Protein AF-A0A963LX67-F1 (afdb_monomer)

Secondary structure (DS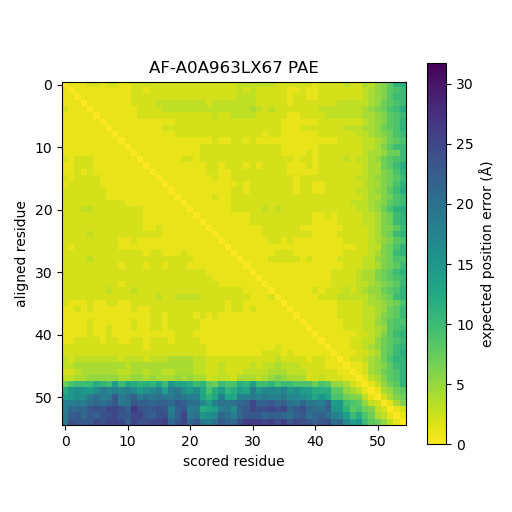SP, 8-state):
---STTHHHHHHHHHHHHHTT--HHHHHHSPPPSS-GGGGGG---S-SS--PPP-

Foldseek 3Di:
DDDDPCPVVLVVVVVVCVVVVDDLVNLCPDQADPPDPSSVSSVPDDDPDDDDDDD

Nearest PDB structures (foldseek):
  2rab-assembly1_A  TM=9.542E-01  e=2.131E-03  Marichromatium gracile
  3eao-assembly2_D  TM=9.709E-01  e=2.786E-03  Rattus norvegicus
  2tpr-assembly1_B  TM=9.797E-01  e=1.218E-02  Crithidia fasciculata
  7pvj-assembly2_C  TM=9.454E-01  e=8.145E-03  Brugia malayi
  4j56-assembly1_B  TM=9.828E-01  e=1.393E-02  Plasmodium falciparum 3D7

Mean predicted aligned error: 4.0 Å

Structure (mmCIF, N/CA/C/O backbone):
data_AF-A0A963LX67-F1
#
_entry.id   AF-A0A963LX67-F1
#
loop_
_atom_site.group_PDB
_atom_site.id
_atom_site.type_symbol
_atom_site.label_atom_id
_atom_site.label_alt_id
_atom_site.label_comp_id
_atom_site.label_asym_id
_atom_site.label_entity_id
_atom_site.label_seq_id
_atom_site.pdbx_PDB_ins_code
_atom_site.Cartn_x
_atom_site.Cartn_y
_atom_site.Cartn_z
_atom_site.occupancy
_atom_site.B_iso_or_equiv
_atom_site.auth_seq_id
_atom_site.auth_comp_id
_atom_site.auth_asym_id
_atom_site.auth_atom_id
_atom_site.pdbx_PDB_model_num
ATOM 1 N N . HIS A 1 1 ? 4.076 5.907 1.642 1.00 95.19 1 HIS A N 1
ATOM 2 C CA . HIS A 1 1 ? 5.143 6.647 0.934 1.00 95.19 1 HIS A CA 1
ATOM 3 C C . HIS A 1 1 ? 5.821 5.694 -0.024 1.00 95.19 1 HIS A C 1
ATOM 5 O O . HIS A 1 1 ? 5.988 4.538 0.340 1.00 95.19 1 HIS A O 1
ATOM 11 N N . MET A 1 2 ? 6.166 6.154 -1.221 1.00 97.88 2 MET A N 1
ATOM 12 C CA . MET A 1 2 ? 6.753 5.319 -2.266 1.00 97.88 2 MET A CA 1
ATOM 13 C C . MET A 1 2 ? 7.855 6.098 -2.982 1.00 97.88 2 MET A C 1
ATOM 15 O O . MET A 1 2 ? 7.723 7.303 -3.179 1.00 97.88 2 MET A O 1
ATOM 19 N N . VAL A 1 3 ? 8.913 5.396 -3.376 1.00 98.38 3 VAL A N 1
ATOM 20 C CA . VAL A 1 3 ? 9.920 5.837 -4.346 1.00 98.38 3 VAL A CA 1
ATOM 21 C C . VAL A 1 3 ? 10.060 4.712 -5.362 1.00 98.38 3 VAL A C 1
ATOM 23 O O . VAL A 1 3 ? 10.186 3.554 -4.972 1.00 98.38 3 VAL A O 1
ATOM 26 N N . GLY A 1 4 ? 10.029 5.050 -6.647 1.00 97.94 4 GLY A N 1
ATOM 27 C CA . GLY A 1 4 ? 10.141 4.090 -7.740 1.00 97.94 4 GLY A CA 1
ATOM 28 C C . GLY A 1 4 ? 9.361 4.539 -8.976 1.00 97.94 4 GLY A C 1
ATOM 29 O O . GLY A 1 4 ? 8.773 5.625 -8.959 1.00 97.94 4 GLY A O 1
ATOM 30 N N . PRO A 1 5 ? 9.361 3.719 -10.040 1.00 98.19 5 PRO A N 1
ATOM 31 C CA . PRO A 1 5 ? 8.492 3.920 -11.196 1.00 98.19 5 PRO A CA 1
ATOM 32 C C . PRO A 1 5 ? 7.022 4.024 -10.775 1.00 98.19 5 PRO A C 1
ATOM 34 O O . PRO A 1 5 ? 6.609 3.382 -9.809 1.00 98.19 5 PRO A O 1
ATOM 37 N N . ASP A 1 6 ? 6.260 4.855 -11.484 1.00 98.19 6 ASP A N 1
ATOM 38 C CA . ASP A 1 6 ? 4.808 5.027 -11.328 1.00 98.19 6 ASP A CA 1
ATOM 39 C C . ASP A 1 6 ? 4.331 5.435 -9.917 1.00 98.19 6 ASP A C 1
ATOM 41 O O . ASP A 1 6 ? 3.157 5.307 -9.562 1.00 98.19 6 ASP A O 1
ATOM 45 N N . ALA A 1 7 ? 5.239 5.931 -9.065 1.00 98.56 7 ALA A N 1
ATOM 46 C CA . ALA A 1 7 ? 4.914 6.281 -7.684 1.00 98.56 7 ALA A CA 1
ATOM 47 C C . ALA A 1 7 ? 3.848 7.386 -7.589 1.00 98.56 7 ALA A C 1
ATOM 49 O O . ALA A 1 7 ? 3.048 7.378 -6.653 1.00 98.56 7 ALA A O 1
ATOM 50 N N . GLY A 1 8 ? 3.819 8.323 -8.544 1.00 98.56 8 GLY A N 1
ATOM 51 C CA . GLY A 1 8 ? 2.794 9.367 -8.599 1.00 98.56 8 GLY A CA 1
ATOM 52 C C . GLY A 1 8 ? 1.408 8.779 -8.861 1.00 98.56 8 GLY A C 1
ATOM 53 O O . GLY A 1 8 ? 0.461 9.064 -8.131 1.00 98.56 8 GLY A O 1
ATOM 54 N N . GLU A 1 9 ? 1.316 7.899 -9.850 1.00 98.56 9 GLU A N 1
ATOM 55 C CA . GLU A 1 9 ? 0.108 7.222 -10.310 1.00 98.56 9 GLU A CA 1
ATOM 56 C C . GLU A 1 9 ? -0.458 6.300 -9.221 1.00 98.56 9 GLU A C 1
ATOM 58 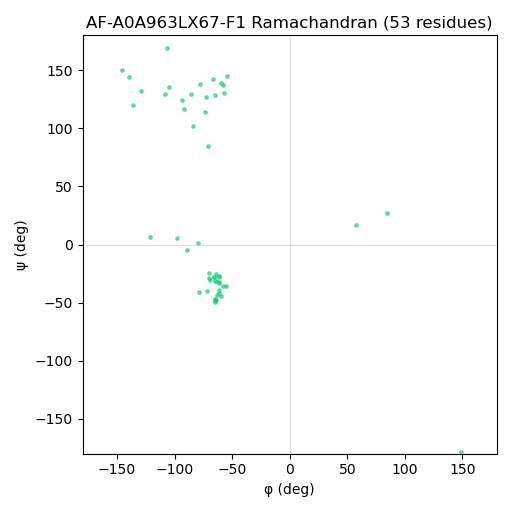O O . GLU A 1 9 ? -1.645 6.370 -8.893 1.00 98.56 9 GLU A O 1
ATOM 63 N N . ILE A 1 10 ? 0.400 5.489 -8.594 1.00 98.62 10 ILE A N 1
ATOM 64 C CA . ILE A 1 10 ? 0.019 4.567 -7.516 1.00 98.62 10 ILE A CA 1
ATOM 65 C C . ILE A 1 10 ? -0.465 5.345 -6.285 1.00 98.62 10 ILE A C 1
ATOM 67 O O . ILE A 1 10 ? -1.542 5.073 -5.744 1.00 98.62 10 ILE A O 1
ATOM 71 N N . VAL A 1 11 ? 0.301 6.348 -5.839 1.00 98.56 11 VAL A N 1
ATOM 72 C CA . VAL A 1 11 ? -0.048 7.120 -4.636 1.00 98.56 11 VAL A CA 1
ATOM 73 C C . VAL A 1 11 ? -1.278 8.002 -4.871 1.00 98.56 11 VAL A C 1
ATOM 75 O O . VAL A 1 11 ? -2.060 8.186 -3.937 1.00 98.56 11 VAL A O 1
ATOM 78 N N . GLN A 1 12 ? -1.524 8.483 -6.094 1.00 98.69 12 GLN A N 1
ATOM 79 C CA . GLN A 1 12 ? -2.747 9.215 -6.438 1.00 98.69 12 GLN A CA 1
ATOM 80 C C . GLN A 1 12 ? -4.009 8.355 -6.250 1.00 98.69 12 GLN A C 1
ATOM 82 O O . GLN A 1 12 ? -5.016 8.857 -5.743 1.00 98.69 12 GLN A O 1
ATOM 87 N N . GLY A 1 13 ? -3.956 7.063 -6.595 1.00 97.31 13 GLY A N 1
ATOM 88 C CA . GLY A 1 13 ? -5.042 6.116 -6.317 1.00 97.31 13 GLY A CA 1
ATOM 89 C C . GLY A 1 13 ? -5.268 5.921 -4.814 1.00 97.31 13 GLY A C 1
ATOM 90 O O . GLY A 1 13 ? -6.390 6.063 -4.320 1.00 97.31 13 GLY A O 1
ATOM 91 N N . PHE A 1 14 ? -4.192 5.691 -4.053 1.00 98.31 14 PHE A N 1
ATOM 92 C CA . PHE A 1 14 ? -4.287 5.543 -2.598 1.00 98.31 14 PHE A CA 1
ATOM 93 C C . PHE A 1 14 ? -4.729 6.825 -1.884 1.00 98.31 14 PHE A C 1
ATOM 95 O O . PHE A 1 14 ? -5.388 6.734 -0.851 1.00 98.31 14 PHE A O 1
ATOM 102 N N . ALA A 1 15 ? -4.455 8.017 -2.424 1.00 98.56 15 ALA A N 1
ATOM 103 C CA . ALA A 1 15 ? -4.906 9.280 -1.838 1.00 98.56 15 ALA A CA 1
ATOM 104 C C . ALA A 1 15 ? -6.439 9.348 -1.697 1.00 98.56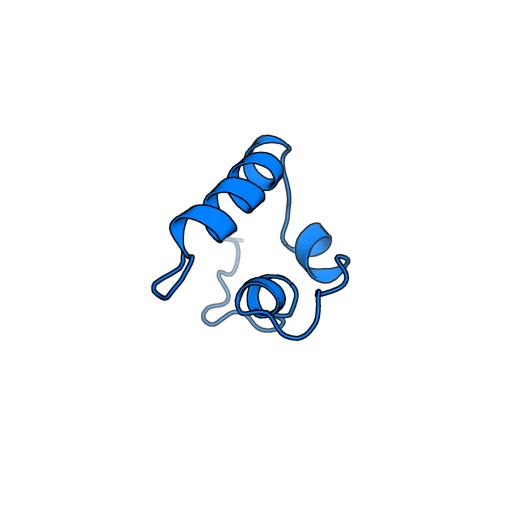 15 ALA A C 1
ATOM 106 O O . ALA A 1 15 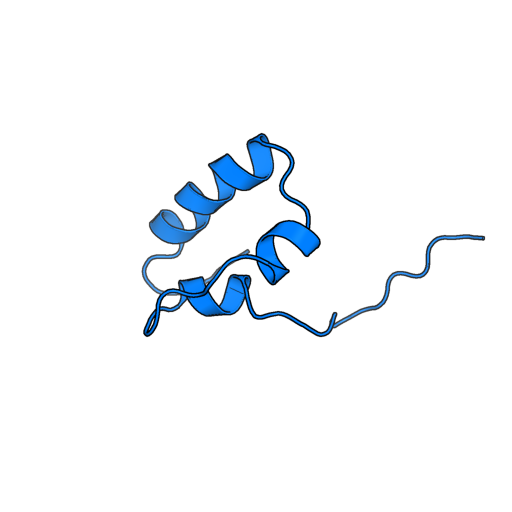? -6.938 9.860 -0.692 1.00 98.56 15 ALA A O 1
ATOM 107 N N . VAL A 1 16 ? -7.187 8.776 -2.649 1.00 98.56 16 VAL A N 1
ATOM 108 C CA . VAL A 1 16 ? -8.653 8.656 -2.561 1.00 98.56 16 VAL A CA 1
ATOM 109 C C . VAL A 1 16 ? -9.052 7.744 -1.401 1.00 98.56 16 VAL A C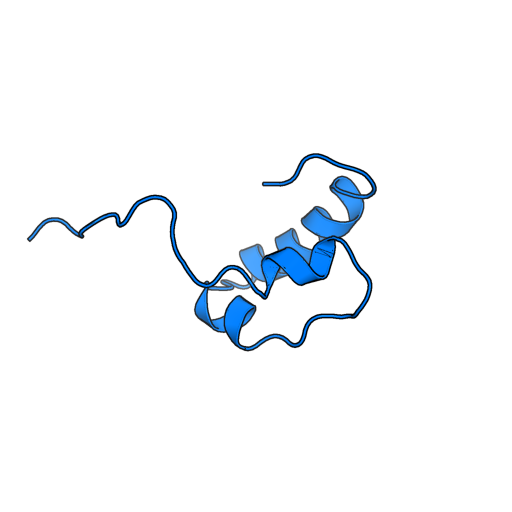 1
ATOM 111 O O . VAL A 1 16 ? -9.882 8.130 -0.578 1.00 98.56 16 VAL A O 1
ATOM 114 N N . ALA A 1 17 ? -8.424 6.570 -1.288 1.00 98.19 17 ALA A N 1
ATOM 115 C CA . ALA A 1 17 ? -8.683 5.626 -0.202 1.00 98.19 17 ALA A CA 1
ATOM 116 C C . ALA A 1 17 ? -8.385 6.251 1.173 1.00 98.19 17 ALA A C 1
ATOM 118 O O . ALA A 1 17 ? -9.206 6.174 2.086 1.00 98.19 17 ALA A O 1
ATOM 119 N N . MET A 1 18 ? -7.258 6.958 1.305 1.00 98.31 18 MET A N 1
ATOM 120 C CA . MET A 1 18 ? -6.909 7.675 2.534 1.00 98.31 18 MET A CA 1
ATOM 121 C C . MET A 1 18 ? -7.936 8.760 2.868 1.00 98.31 18 MET A C 1
ATOM 123 O O . MET A 1 18 ? -8.345 8.882 4.022 1.00 98.31 18 MET A O 1
ATOM 127 N N . LYS A 1 19 ? -8.408 9.519 1.868 1.00 98.50 19 LYS A N 1
ATOM 128 C CA . LYS A 1 19 ? -9.452 10.533 2.067 1.00 98.50 19 LYS A CA 1
ATOM 129 C C . LYS A 1 19 ? -10.785 9.920 2.510 1.00 98.50 19 LYS A C 1
ATOM 131 O O . LYS A 1 19 ? -11.505 10.562 3.272 1.00 98.50 19 LYS A O 1
ATOM 136 N N . ALA A 1 20 ? -11.081 8.695 2.079 1.00 98.50 20 ALA A N 1
ATOM 137 C CA . ALA A 1 20 ? -12.249 7.917 2.490 1.00 98.50 20 ALA A CA 1
ATOM 138 C C . ALA A 1 20 ? -12.090 7.221 3.860 1.00 98.50 20 ALA A C 1
ATOM 140 O O . ALA A 1 20 ? -13.006 6.529 4.298 1.00 98.50 20 ALA A O 1
ATOM 141 N N . GLY A 1 21 ? -10.958 7.401 4.551 1.00 98.19 21 GLY A N 1
ATOM 142 C CA . GLY A 1 21 ? -10.720 6.815 5.872 1.00 98.19 21 GLY A CA 1
ATOM 143 C C . GLY A 1 21 ? -10.194 5.380 5.834 1.00 98.19 21 GLY A C 1
ATOM 144 O O . GLY A 1 21 ? -10.428 4.624 6.776 1.00 98.19 21 GLY A O 1
ATOM 145 N N . ALA A 1 22 ? -9.495 4.987 4.764 1.00 98.25 22 ALA A N 1
ATOM 146 C CA . ALA A 1 22 ? -8.890 3.664 4.688 1.00 98.25 22 ALA A CA 1
ATOM 147 C C . ALA A 1 22 ? -7.934 3.409 5.867 1.00 98.25 22 ALA A C 1
ATOM 149 O O . ALA A 1 22 ? -7.056 4.214 6.179 1.00 98.25 22 ALA A O 1
ATOM 150 N N . THR A 1 23 ? -8.109 2.258 6.513 1.00 97.75 23 THR A N 1
ATOM 151 C CA . THR A 1 23 ? -7.242 1.750 7.580 1.00 97.75 23 THR A CA 1
ATOM 152 C C . THR A 1 23 ? -6.399 0.596 7.053 1.00 97.75 23 THR A C 1
ATOM 154 O O . THR A 1 23 ? -6.679 0.040 5.990 1.00 97.75 23 THR A O 1
ATOM 157 N N . LYS A 1 24 ? -5.394 0.167 7.823 1.00 96.88 24 LYS A N 1
ATOM 158 C CA . LYS A 1 24 ? -4.567 -0.991 7.459 1.00 96.88 24 LYS A CA 1
ATOM 159 C C . LYS A 1 24 ? -5.391 -2.262 7.200 1.00 96.88 24 LYS A C 1
ATOM 161 O O . LYS A 1 24 ? -5.086 -2.990 6.266 1.00 96.88 24 LYS A O 1
ATOM 166 N N . ALA A 1 25 ? -6.482 -2.464 7.942 1.00 98.06 25 ALA A N 1
ATOM 167 C CA . ALA A 1 25 ? -7.382 -3.598 7.739 1.00 98.06 25 ALA A CA 1
ATOM 168 C C . ALA A 1 25 ? -8.032 -3.616 6.342 1.00 98.06 25 ALA A C 1
ATOM 170 O O . ALA A 1 25 ? -8.283 -4.690 5.808 1.00 98.06 25 ALA A O 1
ATOM 171 N N . ILE A 1 26 ? -8.286 -2.445 5.744 1.00 98.50 26 ILE A N 1
ATOM 172 C CA . ILE A 1 26 ? -8.818 -2.343 4.376 1.00 98.50 26 ILE A CA 1
ATOM 173 C C . ILE A 1 26 ? -7.747 -2.732 3.354 1.00 98.50 26 ILE A C 1
ATOM 175 O O . ILE A 1 26 ? -8.043 -3.436 2.396 1.00 98.50 26 ILE A O 1
ATOM 179 N N . PHE A 1 27 ? -6.496 -2.319 3.566 1.00 98.44 27 PHE A N 1
ATOM 180 C CA . PHE A 1 27 ? -5.390 -2.737 2.701 1.00 98.44 27 PHE A CA 1
ATOM 181 C C . PHE A 1 27 ? -5.182 -4.255 2.782 1.00 98.44 27 PHE A C 1
ATOM 183 O O . PHE A 1 27 ? -5.084 -4.897 1.748 1.00 98.44 27 PHE A O 1
ATOM 190 N N . ASP A 1 28 ? -5.225 -4.838 3.983 1.00 98.19 28 ASP A N 1
ATOM 191 C CA . ASP A 1 28 ? -5.048 -6.285 4.187 1.00 98.19 28 ASP A CA 1
ATOM 192 C C . ASP A 1 28 ? -6.158 -7.152 3.591 1.00 98.19 28 ASP A C 1
ATOM 194 O O . ASP A 1 28 ? -5.922 -8.309 3.248 1.00 98.19 28 ASP A O 1
ATOM 198 N N . SER A 1 29 ? -7.374 -6.615 3.485 1.00 98.12 29 SER A N 1
ATOM 199 C CA . SER A 1 29 ? -8.500 -7.311 2.860 1.00 98.12 29 SER A CA 1
ATOM 200 C C . SER A 1 29 ? -8.612 -7.057 1.355 1.00 98.12 29 SER A C 1
ATOM 202 O O . SER A 1 29 ? -9.463 -7.661 0.699 1.00 98.12 29 SER A O 1
ATOM 204 N N . THR A 1 30 ? -7.768 -6.189 0.790 1.00 98.44 30 THR A N 1
ATOM 205 C CA . THR A 1 30 ? -7.764 -5.873 -0.641 1.00 98.44 30 THR A CA 1
ATOM 206 C C . THR A 1 30 ? -6.909 -6.879 -1.410 1.00 98.44 30 THR A C 1
ATOM 208 O O . THR A 1 30 ? -5.754 -7.123 -1.073 1.00 98.44 30 THR A O 1
ATOM 211 N N . ILE A 1 31 ? -7.461 -7.452 -2.484 1.00 98.50 31 ILE A N 1
ATOM 212 C CA . ILE A 1 31 ? -6.727 -8.374 -3.361 1.00 98.50 31 ILE A CA 1
ATOM 213 C C . ILE A 1 31 ? -5.707 -7.589 -4.193 1.00 98.50 31 ILE A C 1
ATOM 215 O O . ILE A 1 31 ? -6.063 -6.633 -4.883 1.00 98.50 31 ILE A O 1
ATOM 219 N N . GLY A 1 32 ? -4.446 -8.021 -4.149 1.00 98.00 32 GLY A N 1
ATOM 220 C CA . GLY A 1 32 ? -3.386 -7.487 -5.000 1.00 98.00 32 GLY A CA 1
ATOM 221 C C . GLY A 1 32 ? -3.610 -7.816 -6.476 1.00 98.00 32 GLY A C 1
ATOM 222 O O . GLY A 1 32 ? -4.064 -8.907 -6.824 1.00 98.00 32 GLY A O 1
ATOM 223 N N . ILE A 1 33 ? -3.278 -6.866 -7.350 1.00 98.44 33 ILE A N 1
ATOM 224 C CA . ILE A 1 33 ? -3.241 -7.089 -8.798 1.00 98.44 33 ILE A CA 1
ATOM 225 C C . ILE A 1 33 ? -1.820 -7.510 -9.164 1.00 98.44 33 ILE A C 1
ATOM 227 O O . ILE A 1 33 ? -0.890 -6.719 -9.013 1.00 98.44 33 ILE A O 1
ATOM 231 N N . HIS A 1 34 ? -1.670 -8.735 -9.665 1.00 98.19 34 HIS A N 1
ATOM 232 C CA . HIS A 1 34 ? -0.368 -9.323 -9.965 1.00 98.19 34 HIS A CA 1
ATOM 233 C C . HIS A 1 34 ? -0.079 -9.352 -11.479 1.00 98.19 34 HIS A C 1
ATOM 235 O O . HIS A 1 34 ? -0.961 -9.783 -12.233 1.00 98.19 34 HIS A O 1
ATOM 241 N N . PRO A 1 35 ? 1.131 -8.980 -11.952 1.00 97.88 35 PRO A N 1
ATOM 242 C CA . PRO A 1 35 ? 2.275 -8.439 -11.202 1.00 97.88 35 PRO A CA 1
ATOM 243 C C . PRO A 1 35 ? 2.302 -6.898 -11.193 1.00 97.88 35 PRO A C 1
ATOM 245 O O . PRO A 1 35 ? 2.326 -6.277 -12.258 1.00 97.88 35 PRO A O 1
ATOM 248 N N . THR A 1 36 ? 2.342 -6.257 -10.019 1.00 98.44 36 THR A N 1
ATOM 249 C CA . THR A 1 36 ? 2.472 -4.787 -9.919 1.00 98.44 36 THR A CA 1
ATOM 250 C C . THR A 1 36 ? 3.287 -4.338 -8.708 1.00 98.44 36 THR A C 1
ATOM 252 O O . THR A 1 36 ? 3.224 -4.938 -7.649 1.00 98.44 36 THR A O 1
ATOM 255 N N . ALA A 1 37 ? 3.981 -3.198 -8.800 1.00 98.25 37 ALA A N 1
ATOM 256 C CA . ALA A 1 37 ? 4.616 -2.594 -7.619 1.00 98.25 37 ALA A CA 1
ATOM 257 C C . ALA A 1 37 ? 3.592 -2.143 -6.554 1.00 98.25 37 ALA A C 1
ATOM 259 O O . ALA A 1 37 ? 3.914 -2.048 -5.371 1.00 98.25 37 ALA A O 1
ATOM 260 N N . ALA A 1 38 ? 2.354 -1.856 -6.969 1.00 98.38 38 ALA A N 1
ATOM 261 C CA . ALA A 1 38 ? 1.281 -1.445 -6.072 1.00 98.38 38 ALA A CA 1
ATOM 262 C C . ALA A 1 38 ? 0.785 -2.588 -5.171 1.00 98.38 38 ALA A C 1
ATOM 264 O O . ALA A 1 38 ? 0.325 -2.308 -4.063 1.00 98.38 38 ALA A O 1
ATOM 265 N N . GLU A 1 39 ? 0.881 -3.852 -5.613 1.00 98.62 39 GLU A N 1
ATOM 266 C CA . GLU A 1 39 ? 0.402 -5.006 -4.837 1.00 98.62 39 GLU A CA 1
ATOM 267 C C . GLU A 1 39 ? 1.131 -5.146 -3.493 1.00 98.62 39 GLU A C 1
ATOM 269 O O . GLU A 1 39 ? 0.529 -5.561 -2.506 1.00 98.62 39 GLU A O 1
ATOM 274 N N . GLU A 1 40 ? 2.376 -4.673 -3.409 1.00 98.06 40 GLU A N 1
ATOM 275 C CA . GLU A 1 40 ? 3.156 -4.680 -2.170 1.00 98.06 40 GLU A CA 1
ATOM 276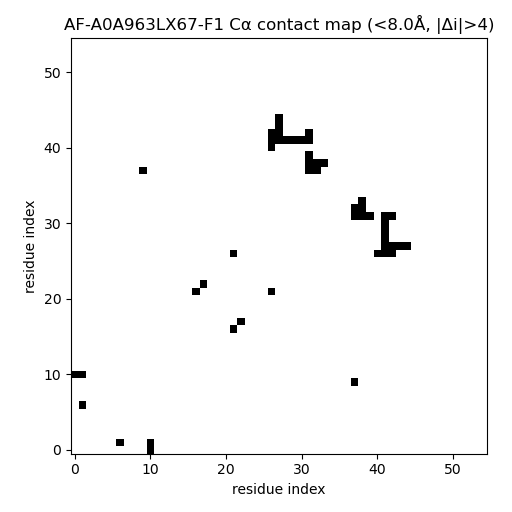 C C . GLU A 1 40 ? 2.509 -3.853 -1.045 1.00 98.06 40 GLU A C 1
ATOM 278 O O . GLU A 1 40 ? 2.676 -4.167 0.132 1.00 98.06 40 GLU A O 1
ATOM 283 N N . PHE A 1 41 ? 1.705 -2.826 -1.359 1.00 98.12 41 PHE A N 1
ATOM 284 C CA . PHE A 1 41 ? 0.998 -2.037 -0.338 1.00 98.12 41 PHE A CA 1
ATOM 285 C C . PHE A 1 41 ? -0.132 -2.809 0.353 1.00 98.12 41 PHE A C 1
ATOM 287 O O . PHE A 1 41 ? -0.482 -2.479 1.488 1.00 98.12 41 PHE A O 1
ATOM 294 N N . VAL A 1 42 ? -0.696 -3.827 -0.303 1.00 98.38 42 VAL A N 1
ATOM 295 C CA . VAL A 1 42 ? -1.781 -4.659 0.246 1.00 98.38 42 VAL A CA 1
ATOM 296 C C . VAL A 1 42 ? -1.270 -5.976 0.841 1.00 98.38 42 VAL A C 1
ATOM 298 O O . VAL A 1 42 ? -2.051 -6.801 1.304 1.00 98.38 42 VAL A O 1
ATOM 301 N N . THR A 1 43 ? 0.052 -6.167 0.896 1.00 98.00 43 THR A N 1
ATOM 302 C CA . THR A 1 43 ? 0.697 -7.369 1.454 1.00 98.00 43 THR A CA 1
ATOM 303 C C . THR A 1 43 ? 1.660 -7.075 2.616 1.00 98.00 43 THR A C 1
ATOM 305 O O . THR A 1 43 ? 2.295 -7.995 3.136 1.00 98.00 43 THR A O 1
ATOM 308 N N . MET A 1 44 ? 1.741 -5.829 3.106 1.00 96.94 44 MET A N 1
ATOM 309 C CA . MET A 1 44 ? 2.600 -5.438 4.240 1.00 96.94 44 MET A CA 1
ATOM 310 C C . MET A 1 44 ? 2.090 -5.983 5.591 1.00 96.94 44 MET A C 1
ATOM 312 O O . MET A 1 44 ? 1.386 -5.287 6.321 1.00 96.94 44 MET A O 1
ATOM 316 N N . ARG A 1 45 ? 2.429 -7.220 5.967 1.00 94.31 45 ARG A N 1
ATOM 317 C CA . ARG A 1 45 ? 1.870 -7.870 7.176 1.00 94.31 45 ARG A CA 1
ATOM 318 C C . ARG A 1 45 ? 2.499 -7.420 8.495 1.00 94.31 45 ARG A C 1
ATOM 320 O O . ARG A 1 45 ? 1.785 -7.234 9.476 1.00 94.31 45 ARG A O 1
ATOM 327 N N . GLU A 1 46 ? 3.815 -7.243 8.525 1.00 93.94 46 GLU A N 1
ATOM 328 C CA . GLU A 1 46 ? 4.560 -6.998 9.764 1.00 93.94 46 GLU A CA 1
ATOM 329 C C . GLU A 1 46 ? 5.056 -5.545 9.850 1.00 93.94 46 GLU A C 1
ATOM 331 O O . GLU A 1 46 ? 5.674 -5.044 8.906 1.00 93.94 46 GLU A O 1
ATOM 336 N N . PRO A 1 47 ? 4.808 -4.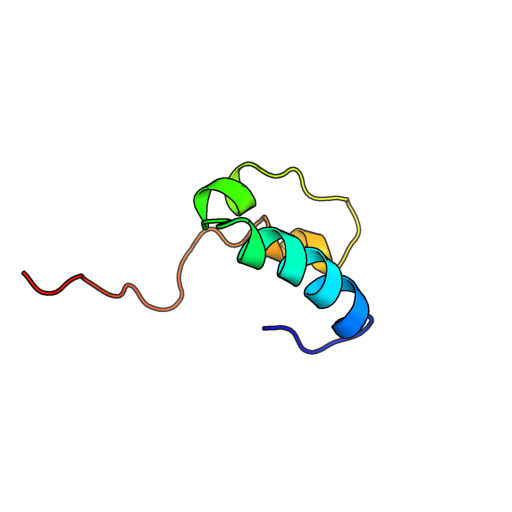831 10.965 1.00 93.19 47 PRO A N 1
ATOM 337 C CA . PRO A 1 47 ? 5.311 -3.477 11.145 1.00 93.19 47 PRO A CA 1
ATOM 338 C C . PRO A 1 47 ? 6.795 -3.478 11.535 1.00 93.19 47 PRO A C 1
ATOM 340 O O . PRO A 1 47 ? 7.214 -4.209 12.427 1.00 93.19 47 PRO A O 1
ATOM 343 N N . VAL A 1 48 ? 7.574 -2.560 10.954 1.00 91.94 48 VAL A N 1
ATOM 344 C CA . VAL A 1 48 ? 9.001 -2.363 11.299 1.00 91.94 48 VAL A CA 1
ATOM 345 C C . VAL A 1 48 ? 9.191 -1.877 12.743 1.00 91.94 48 VAL A C 1
ATOM 347 O O . VAL A 1 48 ? 10.189 -2.188 13.388 1.00 91.94 48 VAL A O 1
ATOM 350 N N . LYS A 1 49 ? 8.233 -1.110 13.271 1.00 89.00 49 LYS A N 1
ATOM 351 C CA . LYS A 1 49 ? 8.220 -0.655 14.663 1.00 89.00 49 LYS A CA 1
ATOM 352 C C . LYS A 1 49 ? 6.814 -0.813 15.219 1.00 89.00 49 LYS A C 1
ATOM 354 O O . LYS A 1 49 ? 5.883 -0.187 14.717 1.00 89.00 49 LYS A O 1
ATOM 359 N N . GLN A 1 50 ? 6.667 -1.611 16.273 1.00 74.62 50 GLN A N 1
ATOM 360 C CA . GLN A 1 50 ? 5.442 -1.595 17.060 1.00 74.62 50 GLN A CA 1
ATOM 361 C C . GLN A 1 50 ? 5.433 -0.319 17.899 1.00 74.62 50 GLN A C 1
ATOM 363 O O . GLN A 1 50 ? 6.284 -0.120 18.765 1.00 74.62 50 GLN A O 1
ATOM 368 N N . VAL A 1 51 ? 4.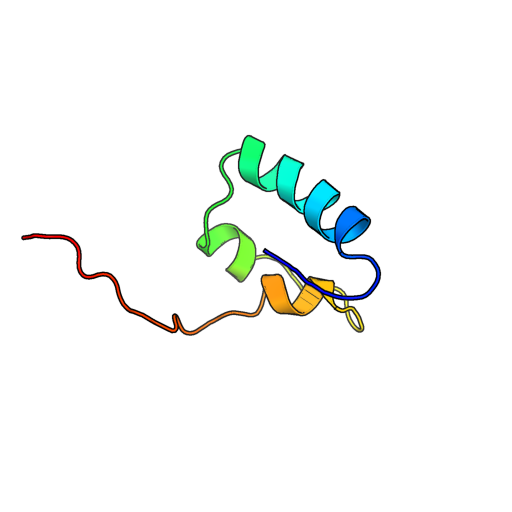494 0.577 17.608 1.00 72.25 51 VAL A N 1
ATOM 369 C CA . VAL A 1 51 ? 4.184 1.679 18.515 1.00 72.25 51 VAL A CA 1
ATOM 370 C C . VAL A 1 51 ? 3.201 1.115 19.529 1.00 72.25 51 VAL A C 1
ATOM 372 O O . VAL A 1 51 ? 2.030 0.919 19.215 1.00 72.25 51 VAL A O 1
ATOM 375 N N . THR A 1 52 ? 3.682 0.791 20.725 1.00 68.62 52 THR A N 1
ATOM 376 C CA .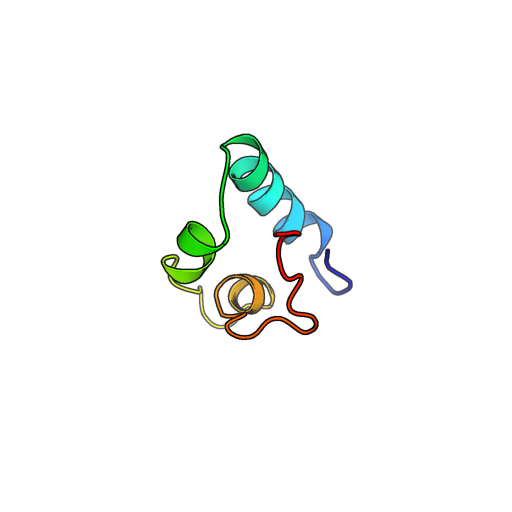 THR A 1 52 ? 2.793 0.516 21.852 1.00 68.62 52 THR A CA 1
ATOM 377 C C . THR A 1 52 ? 2.050 1.805 22.189 1.00 68.62 52 THR A C 1
ATOM 379 O O . THR A 1 52 ? 2.664 2.867 22.319 1.00 68.62 52 THR A O 1
ATOM 382 N N . ALA A 1 53 ? 0.720 1.739 22.285 1.00 59.00 53 ALA A N 1
ATOM 383 C CA . ALA A 1 53 ? -0.048 2.852 22.827 1.00 59.00 53 ALA A CA 1
ATOM 384 C C . ALA A 1 53 ? 0.432 3.117 24.268 1.00 59.00 53 ALA A C 1
ATOM 386 O O . ALA A 1 53 ? 0.713 2.149 24.984 1.00 59.00 53 ALA A O 1
ATOM 387 N N . PRO A 1 54 ? 0.579 4.385 24.696 1.00 53.69 54 PRO A N 1
ATOM 388 C CA . PRO A 1 54 ? 0.808 4.664 26.105 1.00 53.69 54 PRO A CA 1
ATOM 389 C C . PRO A 1 54 ? -0.363 4.091 26.911 1.00 53.69 54 PRO A C 1
ATOM 391 O O . PRO A 1 54 ? -1.509 4.162 26.461 1.00 53.69 54 PRO A O 1
ATOM 394 N N . ALA A 1 55 ? -0.027 3.462 28.039 1.00 62.56 55 ALA A N 1
ATOM 395 C CA . ALA A 1 55 ? -0.989 2.897 28.981 1.00 62.56 55 ALA A CA 1
ATOM 396 C C . ALA A 1 55 ? -1.973 3.954 29.501 1.00 62.56 55 ALA A C 1
ATOM 398 O O . ALA A 1 55 ? -1.551 5.128 29.641 1.00 62.56 55 ALA A O 1
#

Solvent-accessible surface area (backbone atoms only — not comparable to full-atom values): 3691 Å² total; per-residue (Å²): 140,77,87,65,86,64,36,69,63,52,48,57,57,48,48,54,44,52,74,73,63,60,49,70,70,55,34,63,72,40,84,61,61,85,93,49,84,65,27,56,70,32,62,70,83,75,73,96,68,84,79,76,74,83,131

pLDDT: mean 94.03, std 10.56, range [53.69, 98.69]

Radius of gyration: 12.8 Å; Cα contacts (8 Å, |Δi|>4): 25; chains: 1; bounding box: 22×20×40 Å

Sequence (55 aa):
HMVGPDAGEIVQGFAVAMKAGATKAIFDSTIGIHPTAAEEFVTMREPVKQVTAPA